Protein AF-A0A9J5Y3E9-F1 (afdb_monomer_lite)

Organism: Solanum commersonii (NCBI:txid4109)

Structure (mmCIF, N/CA/C/O backbone):
data_AF-A0A9J5Y3E9-F1
#
_entry.id   AF-A0A9J5Y3E9-F1
#
loop_
_atom_site.group_PDB
_atom_site.id
_atom_site.type_symbol
_atom_site.label_atom_id
_atom_site.label_alt_id
_atom_site.label_comp_id
_atom_site.label_asym_id
_atom_site.label_entity_id
_atom_site.label_seq_id
_atom_site.pdbx_PDB_ins_code
_atom_site.Cartn_x
_atom_site.Cartn_y
_atom_site.Cartn_z
_atom_site.occupancy
_atom_site.B_iso_or_equiv
_atom_site.auth_seq_id
_atom_site.auth_comp_id
_atom_site.auth_asym_id
_atom_site.auth_atom_id
_atom_site.pdbx_PDB_model_num
ATOM 1 N N . MET A 1 1 ? -0.914 9.204 -6.853 1.00 60.12 1 MET A N 1
ATOM 2 C CA . MET A 1 1 ? 0.527 9.067 -7.166 1.00 60.12 1 MET A CA 1
ATOM 3 C C . MET A 1 1 ? 0.768 8.217 -8.421 1.00 60.12 1 MET A C 1
ATOM 5 O O . MET A 1 1 ? 1.347 8.732 -9.367 1.00 60.12 1 MET A O 1
ATOM 9 N N . MET A 1 2 ? 0.215 6.999 -8.513 1.00 59.25 2 MET A N 1
ATOM 10 C CA . MET A 1 2 ? 0.400 6.094 -9.670 1.00 59.25 2 MET A CA 1
ATOM 11 C C . MET A 1 2 ? -0.067 6.649 -11.034 1.00 59.25 2 MET A C 1
ATOM 13 O O . MET A 1 2 ? 0.635 6.513 -12.031 1.00 59.25 2 MET A O 1
ATOM 17 N N . ARG A 1 3 ? -1.196 7.374 -11.088 1.00 61.47 3 ARG A N 1
ATOM 18 C CA . ARG A 1 3 ? -1.707 7.994 -12.334 1.00 61.47 3 ARG A CA 1
ATOM 19 C C . ARG A 1 3 ? -0.744 8.999 -12.984 1.00 61.47 3 ARG A C 1
ATOM 21 O O . ARG A 1 3 ? -0.713 9.116 -14.206 1.00 61.47 3 ARG A O 1
ATOM 28 N N . TYR A 1 4 ? 0.039 9.723 -12.185 1.00 67.50 4 TYR A N 1
ATOM 29 C CA . TYR A 1 4 ? 0.979 10.722 -12.700 1.00 67.50 4 TYR A CA 1
ATOM 30 C C . TYR A 1 4 ? 2.223 10.067 -13.310 1.00 67.50 4 TYR A C 1
ATOM 32 O O . TYR A 1 4 ? 2.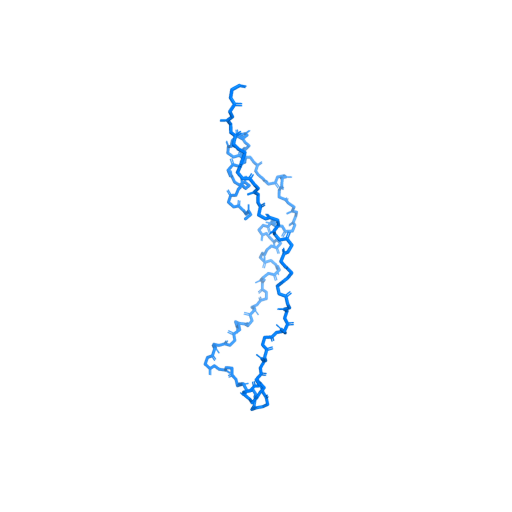713 10.534 -14.335 1.00 67.50 4 TYR A O 1
ATOM 40 N N . LEU A 1 5 ? 2.681 8.948 -12.741 1.00 69.25 5 LEU A N 1
ATOM 41 C CA . LEU A 1 5 ? 3.836 8.199 -13.241 1.00 69.25 5 LEU A CA 1
ATOM 42 C C . LEU A 1 5 ? 3.581 7.629 -14.642 1.00 69.25 5 LEU A C 1
ATOM 44 O O . LEU A 1 5 ? 4.391 7.844 -15.540 1.00 69.25 5 LEU A O 1
ATOM 48 N N . VAL A 1 6 ? 2.415 7.015 -14.873 1.00 73.81 6 VAL A N 1
ATOM 49 C CA . VAL A 1 6 ? 2.032 6.489 -16.200 1.00 73.81 6 VAL A CA 1
ATOM 50 C C . VAL A 1 6 ? 2.017 7.598 -17.258 1.00 73.81 6 VAL A C 1
ATOM 52 O O . VAL A 1 6 ? 2.508 7.422 -18.375 1.00 73.81 6 VAL A O 1
ATOM 55 N N . ARG A 1 7 ? 1.513 8.786 -16.898 1.00 79.56 7 ARG A N 1
ATOM 56 C CA . ARG A 1 7 ? 1.516 9.960 -17.783 1.00 79.56 7 ARG A CA 1
ATOM 57 C C . ARG A 1 7 ? 2.937 10.426 -18.117 1.00 79.56 7 ARG A C 1
ATOM 59 O O . ARG A 1 7 ? 3.196 10.802 -19.261 1.00 79.56 7 ARG A O 1
ATOM 66 N N . CYS A 1 8 ? 3.853 10.385 -17.151 1.00 75.25 8 CYS A N 1
ATOM 67 C CA . CYS A 1 8 ? 5.259 10.727 -17.360 1.00 75.25 8 CYS A CA 1
ATOM 68 C C . CYS A 1 8 ? 5.969 9.736 -18.295 1.00 75.25 8 CYS A C 1
ATOM 70 O O . CYS A 1 8 ? 6.678 10.179 -19.200 1.00 75.25 8 CYS A O 1
ATOM 72 N N . PHE A 1 9 ? 5.738 8.428 -18.139 1.00 77.06 9 PHE A N 1
ATOM 73 C CA . PHE A 1 9 ? 6.307 7.408 -19.030 1.00 77.06 9 PHE A CA 1
ATOM 74 C C . PHE A 1 9 ? 5.815 7.564 -20.472 1.00 77.06 9 PHE A C 1
ATOM 76 O O . PHE A 1 9 ? 6.623 7.561 -21.402 1.00 77.06 9 PHE A O 1
ATOM 83 N N . LYS A 1 10 ? 4.515 7.836 -20.655 1.00 78.25 10 LYS A N 1
ATOM 84 C CA . LYS A 1 10 ? 3.922 8.081 -21.978 1.00 78.25 10 LYS A CA 1
ATOM 85 C C . LYS A 1 10 ? 4.505 9.324 -22.660 1.00 78.25 10 LYS A C 1
ATOM 87 O O . LYS A 1 10 ? 4.770 9.293 -23.856 1.00 78.25 10 LYS A O 1
ATOM 92 N N . LYS A 1 11 ? 4.763 10.401 -21.906 1.00 85.81 11 LYS A N 1
ATOM 93 C CA . LYS A 1 11 ? 5.401 11.623 -22.434 1.00 85.81 11 LYS A CA 1
ATOM 94 C C . LYS A 1 11 ? 6.853 11.387 -22.871 1.00 85.81 11 LYS A C 1
ATOM 96 O O . LYS A 1 11 ? 7.303 12.020 -23.818 1.00 85.81 11 LYS A O 1
ATOM 101 N N . LYS A 1 12 ? 7.578 10.495 -22.191 1.00 83.31 12 LYS A N 1
ATOM 102 C CA . LYS A 1 12 ? 8.980 10.164 -22.499 1.00 83.31 12 LYS A CA 1
ATOM 103 C C . LYS A 1 12 ? 9.145 9.027 -23.518 1.00 83.31 12 LYS A C 1
ATOM 105 O O . LYS A 1 12 ? 10.275 8.653 -23.800 1.00 83.31 12 LYS A O 1
ATOM 110 N N . ASN A 1 13 ? 8.051 8.494 -24.076 1.00 82.38 13 ASN A N 1
ATOM 111 C CA . ASN A 1 13 ? 8.068 7.363 -25.018 1.00 82.38 13 ASN A CA 1
ATOM 112 C C . ASN A 1 13 ? 8.779 6.107 -24.473 1.00 82.38 13 ASN A C 1
ATOM 114 O O . ASN A 1 13 ? 9.314 5.289 -25.220 1.00 82.38 13 ASN A O 1
ATOM 118 N N . ILE A 1 14 ? 8.778 5.948 -23.150 1.00 81.06 14 ILE A N 1
ATOM 119 C CA . ILE A 1 14 ? 9.371 4.792 -22.486 1.00 81.06 14 ILE A CA 1
ATOM 120 C C . ILE A 1 14 ? 8.371 3.642 -22.613 1.00 81.06 14 ILE A C 1
ATOM 122 O O . ILE A 1 14 ? 7.282 3.698 -22.043 1.00 81.06 14 ILE A O 1
ATOM 126 N N . LYS A 1 15 ? 8.730 2.637 -23.416 1.00 78.44 15 LYS A N 1
ATOM 127 C CA . LYS A 1 15 ? 7.901 1.448 -23.668 1.00 78.44 15 LYS A CA 1
ATOM 128 C C . LYS A 1 15 ? 8.047 0.403 -22.568 1.00 78.44 15 LYS A C 1
ATOM 130 O O . LYS A 1 15 ? 7.077 -0.275 -22.254 1.00 78.44 15 LYS A O 1
ATOM 135 N N . ASP A 1 16 ? 9.241 0.309 -21.989 1.00 77.31 16 ASP A N 1
ATOM 136 C CA . ASP A 1 16 ? 9.518 -0.600 -20.890 1.00 77.31 16 ASP A CA 1
ATOM 137 C C . ASP A 1 16 ? 9.619 0.158 -19.567 1.00 77.31 16 ASP A C 1
ATOM 139 O O . ASP A 1 16 ? 10.527 0.956 -19.333 1.00 77.31 16 ASP A O 1
ATOM 143 N N . VAL A 1 17 ? 8.629 -0.079 -18.715 1.00 75.19 17 VAL A N 1
ATOM 144 C CA . VAL A 1 17 ? 8.506 0.543 -17.395 1.00 75.19 17 VAL A CA 1
ATOM 145 C C . VAL A 1 17 ? 9.141 -0.342 -16.315 1.00 75.19 17 VAL A C 1
ATOM 147 O O . VAL A 1 17 ? 9.459 0.163 -15.239 1.00 75.19 17 VAL A O 1
ATOM 150 N N . HIS A 1 18 ? 9.400 -1.627 -16.606 1.00 74.00 18 HIS A N 1
ATOM 151 C CA . HIS A 1 18 ? 9.963 -2.583 -15.647 1.00 74.00 18 HIS A CA 1
ATOM 152 C C . HIS A 1 18 ? 11.258 -2.117 -14.970 1.00 74.00 18 HIS A C 1
ATOM 154 O O . HIS A 1 18 ? 11.326 -2.241 -13.749 1.00 74.00 18 HIS A O 1
ATOM 160 N N . PRO A 1 19 ? 12.257 -1.539 -15.668 1.00 81.75 19 PRO A N 1
ATOM 161 C CA . PRO A 1 19 ? 13.504 -1.128 -15.018 1.00 81.75 19 PRO A CA 1
ATOM 162 C C . PRO A 1 19 ? 13.350 0.091 -14.096 1.00 81.75 19 PRO A C 1
ATOM 164 O O . PRO A 1 19 ? 14.251 0.389 -13.317 1.00 81.75 19 PRO A O 1
ATOM 167 N N . TYR A 1 20 ? 12.220 0.801 -14.160 1.00 76.88 20 TYR A N 1
ATOM 168 C CA . TYR A 1 20 ? 11.925 1.944 -13.291 1.00 76.88 20 TYR A CA 1
ATOM 169 C C . TYR A 1 20 ? 11.045 1.575 -12.091 1.00 76.88 20 TYR A C 1
ATOM 171 O O . TYR A 1 20 ? 10.884 2.382 -11.172 1.00 76.88 20 TYR A O 1
ATOM 179 N N . CYS A 1 21 ? 10.458 0.379 -12.096 1.00 78.12 21 CYS A N 1
ATOM 180 C CA . CYS A 1 21 ? 9.720 -0.156 -10.965 1.00 78.12 21 CYS A CA 1
ATOM 181 C C . CYS A 1 21 ? 10.705 -0.816 -9.995 1.00 78.12 21 CYS A C 1
ATOM 183 O O . CYS A 1 21 ? 11.420 -1.742 -10.364 1.00 78.12 21 CYS A O 1
ATOM 185 N N . SER A 1 22 ? 10.729 -0.350 -8.742 1.00 83.62 22 SER A N 1
ATOM 186 C CA . SER A 1 22 ? 11.439 -1.053 -7.667 1.00 83.62 22 SER A CA 1
ATOM 187 C C . SER A 1 22 ? 10.947 -2.498 -7.576 1.00 83.62 22 SER A C 1
ATOM 189 O O . SER A 1 22 ? 9.754 -2.750 -7.769 1.00 83.62 22 SER A O 1
ATOM 191 N N . ASP A 1 23 ? 11.849 -3.419 -7.231 1.00 85.25 23 ASP A N 1
ATOM 192 C CA . ASP A 1 23 ? 11.545 -4.843 -7.057 1.00 85.25 23 ASP A CA 1
ATOM 193 C C . ASP A 1 23 ? 10.333 -5.087 -6.150 1.00 85.25 23 ASP A C 1
ATOM 195 O O . ASP A 1 23 ? 9.550 -5.998 -6.403 1.00 85.25 23 ASP A O 1
ATOM 199 N N . TYR A 1 24 ? 10.121 -4.210 -5.163 1.00 82.56 24 TYR A N 1
ATOM 200 C CA . TYR A 1 24 ? 8.972 -4.240 -4.258 1.00 82.56 24 TYR A CA 1
ATOM 201 C C . TYR A 1 24 ? 7.611 -4.185 -4.975 1.00 82.56 24 TYR A C 1
ATOM 203 O O . TYR A 1 24 ? 6.647 -4.795 -4.525 1.00 82.56 24 TYR A O 1
ATOM 211 N N . TYR A 1 25 ? 7.517 -3.465 -6.096 1.00 83.06 25 TYR A N 1
ATOM 212 C CA . TYR A 1 25 ? 6.270 -3.293 -6.852 1.00 83.06 25 TYR A CA 1
ATOM 213 C C . TYR A 1 25 ? 6.143 -4.252 -8.043 1.00 83.06 25 TYR A C 1
ATOM 215 O O . TYR A 1 25 ? 5.233 -4.090 -8.859 1.00 83.06 25 TYR A O 1
ATOM 223 N N . LYS A 1 26 ? 7.044 -5.232 -8.185 1.00 85.75 26 LYS A N 1
ATOM 224 C CA . LYS A 1 26 ? 6.908 -6.270 -9.213 1.00 85.75 26 LYS A CA 1
ATOM 225 C C . LYS A 1 26 ? 5.715 -7.169 -8.897 1.00 85.75 26 LYS A C 1
ATOM 227 O O . LYS A 1 26 ? 5.375 -7.368 -7.734 1.00 85.75 26 LYS A O 1
ATOM 232 N N . HIS A 1 27 ? 5.103 -7.726 -9.942 1.00 83.75 27 HIS A N 1
ATOM 233 C CA . HIS A 1 27 ? 3.937 -8.599 -9.809 1.00 83.75 27 HIS A CA 1
ATOM 234 C C . HIS A 1 27 ? 4.192 -9.729 -8.803 1.00 83.75 27 HIS A C 1
ATOM 236 O O . HIS A 1 27 ? 3.435 -9.861 -7.853 1.00 83.75 27 HIS A O 1
ATOM 242 N N . ASP A 1 28 ? 5.312 -10.441 -8.930 1.00 88.25 28 ASP A N 1
ATOM 243 C CA . ASP A 1 28 ? 5.664 -11.554 -8.038 1.00 88.25 28 ASP A CA 1
ATOM 244 C C . ASP A 1 28 ? 5.786 -11.122 -6.568 1.00 88.25 28 ASP A C 1
ATOM 246 O O . ASP A 1 28 ? 5.320 -11.815 -5.667 1.00 88.25 28 ASP A O 1
ATOM 250 N N . ALA A 1 29 ? 6.366 -9.944 -6.313 1.00 87.81 29 ALA A N 1
ATO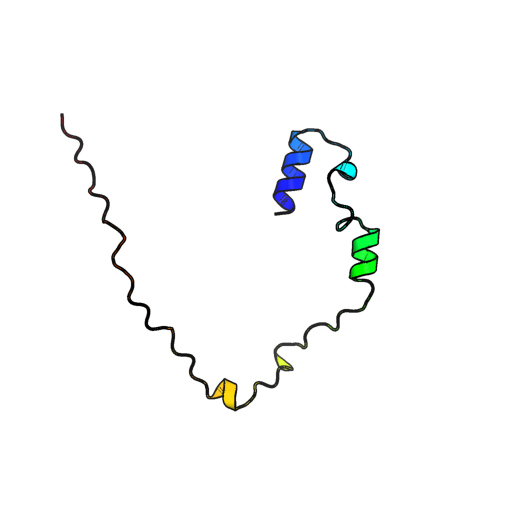M 251 C CA . ALA A 1 29 ? 6.498 -9.396 -4.966 1.00 87.81 29 ALA A CA 1
ATOM 252 C C . ALA A 1 29 ? 5.134 -9.022 -4.371 1.00 87.81 29 ALA A C 1
ATOM 254 O O . ALA A 1 29 ? 4.877 -9.315 -3.203 1.00 87.81 29 ALA A O 1
ATOM 255 N N . LEU A 1 30 ? 4.241 -8.429 -5.170 1.00 86.50 30 LEU A N 1
ATOM 256 C CA . LEU A 1 30 ? 2.870 -8.130 -4.753 1.00 86.50 30 LEU A CA 1
ATOM 257 C C . LEU A 1 30 ? 2.088 -9.419 -4.490 1.00 86.50 30 LEU A C 1
ATOM 259 O O . LEU A 1 30 ? 1.484 -9.547 -3.428 1.00 86.50 30 LEU A O 1
ATOM 263 N N . THR A 1 31 ? 2.140 -10.386 -5.408 1.00 88.88 31 THR A N 1
ATOM 264 C CA . THR A 1 31 ? 1.475 -11.682 -5.247 1.00 88.88 31 THR A CA 1
ATOM 265 C C . THR A 1 31 ? 1.934 -12.370 -3.973 1.00 88.88 31 THR A C 1
ATOM 267 O O . THR A 1 31 ? 1.085 -12.824 -3.226 1.00 88.88 31 THR A O 1
ATOM 270 N N . ASN A 1 32 ? 3.235 -12.380 -3.672 1.00 88.88 32 ASN A N 1
ATOM 271 C CA . ASN A 1 32 ? 3.757 -12.986 -2.446 1.00 88.88 32 ASN A CA 1
ATOM 272 C C . ASN A 1 32 ? 3.376 -12.200 -1.183 1.00 88.88 32 ASN A C 1
ATOM 274 O O . ASN A 1 32 ? 2.988 -12.799 -0.184 1.00 88.88 32 ASN A O 1
ATOM 278 N N . THR A 1 33 ? 3.455 -10.866 -1.220 1.00 87.00 33 THR A N 1
ATOM 279 C CA . THR A 1 33 ? 3.136 -10.008 -0.062 1.00 87.00 33 THR A CA 1
ATOM 280 C C . THR A 1 33 ? 1.660 -10.106 0.321 1.00 87.00 33 THR A C 1
ATOM 282 O O . THR A 1 33 ? 1.329 -10.114 1.503 1.00 87.00 33 THR A O 1
ATOM 285 N N . TYR A 1 34 ? 0.779 -10.212 -0.673 1.00 85.50 34 TYR A N 1
ATOM 286 C CA . TYR A 1 34 ? -0.666 -10.343 -0.488 1.00 85.50 34 TYR A CA 1
ATOM 287 C C . TYR A 1 34 ? -1.167 -11.782 -0.708 1.00 85.50 34 TYR A C 1
ATOM 289 O O . TYR A 1 34 ? -2.367 -11.984 -0.874 1.00 85.50 34 TYR A O 1
ATOM 297 N N . ALA A 1 35 ? -0.277 -12.786 -0.729 1.00 87.00 35 ALA A N 1
ATOM 298 C CA . ALA A 1 35 ? -0.666 -14.195 -0.872 1.00 87.00 35 ALA A CA 1
ATOM 299 C C . ALA A 1 35 ? -1.438 -14.687 0.352 1.00 87.00 35 ALA A C 1
ATOM 301 O O . ALA A 1 35 ? -2.288 -15.570 0.252 1.00 87.00 35 ALA A O 1
ATOM 302 N N . LEU A 1 36 ? -1.117 -14.120 1.516 1.00 86.12 36 LEU A N 1
ATOM 303 C CA . LEU A 1 36 ? -1.862 -14.378 2.729 1.00 86.12 36 LEU A CA 1
ATOM 304 C C . LEU A 1 36 ? -3.228 -13.696 2.616 1.00 86.12 36 LEU A C 1
ATOM 306 O O . LEU A 1 36 ? -3.275 -12.494 2.332 1.00 86.12 36 LEU A O 1
ATOM 310 N N . PRO A 1 37 ? -4.331 -14.430 2.848 1.00 76.31 37 PRO A N 1
ATOM 311 C CA . PRO A 1 37 ? -5.635 -13.810 2.937 1.00 76.31 37 PRO A CA 1
ATOM 312 C C . PRO A 1 37 ? -5.592 -12.827 4.102 1.00 76.31 37 PRO A C 1
ATOM 314 O O . PRO A 1 37 ? -5.461 -13.209 5.263 1.00 76.31 37 PRO A O 1
ATOM 317 N N . ILE A 1 38 ? -5.655 -11.541 3.778 1.00 79.50 38 ILE A N 1
ATOM 318 C CA . ILE A 1 38 ? -5.949 -10.522 4.771 1.00 79.50 38 ILE A CA 1
ATOM 319 C C . ILE A 1 38 ? -7.403 -10.767 5.140 1.00 79.50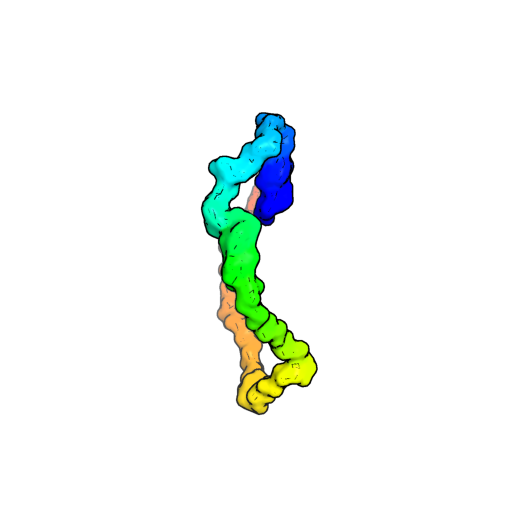 38 ILE A C 1
ATOM 321 O O . ILE A 1 38 ? -8.275 -10.642 4.276 1.00 79.50 38 ILE A O 1
ATOM 325 N N . GLU A 1 39 ? -7.658 -11.156 6.389 1.00 79.56 39 GLU A N 1
ATOM 326 C CA . GLU A 1 39 ? -9.023 -11.154 6.898 1.00 79.56 39 GLU A CA 1
ATOM 327 C C . GLU A 1 39 ? -9.585 -9.753 6.659 1.00 79.56 39 GLU A C 1
ATOM 329 O O . GLU A 1 39 ? -8.994 -8.767 7.126 1.00 79.56 39 GLU A O 1
ATOM 334 N N . PRO A 1 40 ? -10.655 -9.626 5.854 1.00 78.25 40 PRO A N 1
ATOM 335 C CA . PRO A 1 40 ? -11.243 -8.328 5.629 1.00 78.25 40 PRO A CA 1
ATOM 336 C C . PRO A 1 40 ? -11.634 -7.780 6.992 1.00 78.25 40 PRO A C 1
ATOM 338 O O . PRO A 1 40 ? -12.167 -8.499 7.838 1.00 78.25 40 PRO A O 1
ATOM 341 N N . MET A 1 41 ? -11.336 -6.502 7.208 1.00 77.81 41 MET A N 1
ATOM 342 C CA . MET A 1 41 ? -11.818 -5.814 8.390 1.00 77.81 41 MET A CA 1
ATOM 343 C C . MET A 1 41 ? -13.326 -6.055 8.479 1.00 77.81 41 MET A C 1
ATOM 345 O O . MET A 1 41 ? -14.029 -5.864 7.483 1.00 77.81 41 MET A O 1
ATOM 349 N N . LEU A 1 42 ? -13.773 -6.525 9.645 1.00 80.44 42 LEU A N 1
ATOM 350 C CA . LEU A 1 42 ? -15.178 -6.783 9.944 1.00 80.44 42 LEU A CA 1
ATOM 351 C C . LEU A 1 42 ? -16.049 -5.611 9.476 1.00 80.44 42 LEU A C 1
ATOM 353 O O . LEU A 1 42 ? -15.588 -4.459 9.491 1.00 80.44 42 LEU A O 1
ATOM 357 N N . ASP A 1 43 ? -17.280 -5.890 9.041 1.00 81.44 43 ASP A N 1
ATOM 358 C CA . ASP A 1 43 ? -18.162 -4.816 8.593 1.00 81.44 43 ASP A CA 1
ATOM 359 C C . ASP A 1 43 ? -18.406 -3.849 9.757 1.00 81.44 43 ASP A C 1
ATOM 361 O O . ASP A 1 43 ? -18.309 -4.212 10.931 1.00 81.44 43 ASP A O 1
ATOM 365 N N . LYS A 1 44 ? -18.713 -2.589 9.456 1.00 78.75 44 LYS A N 1
ATOM 366 C CA . LYS A 1 44 ? -18.947 -1.574 10.494 1.00 78.75 44 LYS A CA 1
ATOM 367 C C . LYS A 1 44 ? -20.082 -1.973 11.439 1.00 78.75 44 LYS A C 1
ATOM 369 O O . LYS A 1 44 ? -20.107 -1.499 12.569 1.00 78.75 44 LYS A O 1
ATOM 374 N N . SER A 1 45 ? -21.012 -2.815 10.978 1.00 80.75 45 SER A N 1
ATOM 375 C CA . SER A 1 45 ? -22.077 -3.409 11.793 1.00 80.75 45 SER A CA 1
ATOM 376 C C . SER A 1 45 ? -21.565 -4.373 12.859 1.00 80.75 45 SER A C 1
ATOM 378 O O . SER A 1 45 ? -22.200 -4.517 13.898 1.00 80.75 45 SER A O 1
ATOM 380 N N . ASP A 1 46 ? -20.428 -5.015 12.609 1.00 82.88 46 ASP A N 1
ATOM 381 C CA . ASP A 1 46 ? -19.849 -6.048 13.468 1.00 82.88 46 ASP A CA 1
ATOM 382 C C . ASP A 1 46 ? -18.888 -5.442 14.504 1.00 82.88 46 ASP A C 1
ATOM 384 O O . ASP A 1 46 ? -18.315 -6.144 15.340 1.00 82.88 46 ASP A O 1
ATOM 388 N N . TRP A 1 47 ? -18.682 -4.123 14.457 1.00 83.56 47 TRP A N 1
ATOM 389 C CA . TRP A 1 47 ? -17.833 -3.412 15.400 1.00 83.56 47 TRP A CA 1
ATOM 390 C C . TRP A 1 47 ? -18.592 -3.211 16.707 1.00 83.56 47 TRP A C 1
ATOM 392 O O . TRP A 1 47 ? -19.417 -2.308 16.842 1.00 83.56 47 TRP A O 1
ATOM 402 N N . ILE A 1 48 ? -18.280 -4.041 17.699 1.00 80.81 48 ILE A N 1
ATOM 403 C CA . ILE A 1 48 ? -18.743 -3.831 19.069 1.00 80.81 48 ILE A CA 1
ATOM 404 C C . ILE A 1 48 ? -17.958 -2.642 19.634 1.00 80.81 48 ILE A C 1
ATOM 406 O O . ILE A 1 48 ? -16.814 -2.781 20.069 1.00 80.81 48 ILE A O 1
ATOM 410 N N . ALA A 1 49 ? -18.552 -1.449 19.590 1.00 77.31 49 ALA A N 1
ATOM 411 C CA . ALA A 1 49 ? -18.013 -0.302 20.305 1.00 77.31 49 ALA A CA 1
ATOM 412 C C . ALA A 1 49 ? -18.095 -0.587 21.811 1.00 77.31 49 ALA A C 1
ATOM 414 O O . ALA A 1 49 ? -19.163 -0.922 22.324 1.00 77.31 49 ALA A O 1
ATOM 415 N N . LEU A 1 50 ? -16.968 -0.474 22.521 1.00 83.75 50 LEU A N 1
ATOM 416 C CA . LEU A 1 50 ? -16.976 -0.565 23.977 1.00 83.75 50 LEU A CA 1
ATOM 417 C C . LEU A 1 50 ? -17.827 0.586 24.528 1.00 83.75 50 LEU A C 1
ATOM 419 O O . LEU A 1 50 ? -17.706 1.719 24.062 1.00 83.75 50 LEU A O 1
ATOM 423 N N . GLU A 1 51 ? -18.648 0.312 25.536 1.00 77.94 51 GLU A N 1
ATOM 424 C CA . GLU A 1 51 ? -19.544 1.302 26.150 1.00 77.94 51 GLU A CA 1
ATOM 425 C C . GLU A 1 51 ? -18.780 2.550 26.631 1.00 77.94 51 GLU A C 1
ATOM 427 O O . GLU A 1 51 ? -19.244 3.675 26.465 1.00 77.94 51 GLU A O 1
ATOM 432 N N . SER A 1 52 ? -17.527 2.370 27.064 1.00 74.81 52 SER A N 1
ATOM 433 C CA . SER A 1 52 ? -16.621 3.462 27.431 1.00 74.81 52 SER A CA 1
ATOM 434 C C . SER A 1 52 ? -16.269 4.406 26.275 1.00 74.81 52 SER A C 1
ATOM 436 O O . SER A 1 52 ? -16.049 5.586 26.508 1.00 74.81 52 SER A O 1
ATOM 438 N N . VAL A 1 53 ? -16.197 3.908 25.035 1.00 75.88 53 VAL A N 1
ATOM 439 C CA . VAL A 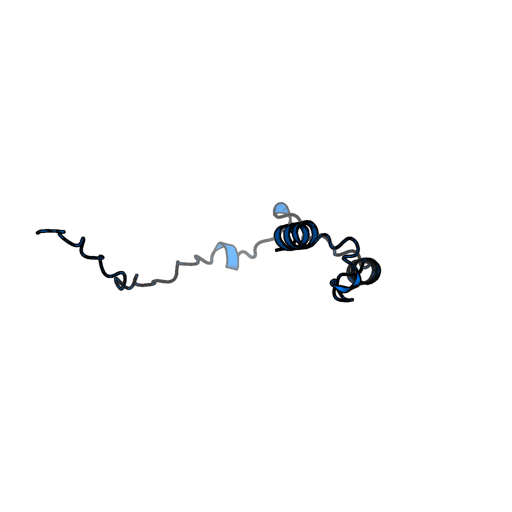1 53 ? -15.922 4.717 23.831 1.00 75.88 53 VAL A CA 1
ATOM 440 C C . VAL A 1 53 ? -17.184 5.450 23.374 1.00 75.88 53 VAL A C 1
ATOM 442 O O . VAL A 1 53 ? -17.095 6.541 22.819 1.00 75.88 53 VAL A O 1
ATOM 445 N N . LEU A 1 54 ? -18.362 4.867 23.614 1.00 76.56 54 LEU A N 1
ATOM 446 C CA . LEU A 1 54 ? -19.644 5.513 23.324 1.00 76.56 54 LEU A CA 1
ATOM 447 C C . LEU A 1 54 ? -19.934 6.668 24.292 1.00 76.56 54 LEU A C 1
ATOM 449 O O . LEU A 1 54 ? -20.525 7.667 23.886 1.00 76.56 54 LEU A O 1
ATOM 453 N N . GLU A 1 55 ? -19.508 6.540 25.550 1.00 79.94 55 GLU A N 1
ATOM 454 C CA . GLU A 1 55 ? -19.648 7.583 26.571 1.00 79.94 55 GLU A CA 1
ATOM 455 C C . GLU A 1 55 ? -18.547 8.660 26.482 1.00 79.94 55 GLU A C 1
ATOM 457 O O . GLU A 1 55 ? -18.728 9.790 26.947 1.00 79.94 55 GLU A O 1
ATOM 462 N N . GLU A 1 56 ? -17.415 8.358 25.836 1.00 80.75 56 GLU A N 1
ATOM 463 C CA . GLU A 1 56 ? -16.322 9.311 25.646 1.00 80.75 56 GLU A CA 1
ATOM 464 C C . GLU A 1 56 ? -16.704 10.417 24.647 1.00 80.75 56 GLU A C 1
ATOM 466 O O . GLU A 1 56 ? -16.567 10.309 23.426 1.00 80.75 56 GLU A O 1
ATOM 471 N N . VAL A 1 57 ? -17.144 11.555 25.181 1.00 78.56 57 VAL A N 1
ATOM 472 C CA . VAL A 1 57 ? -17.348 12.774 24.396 1.00 78.56 57 VAL A CA 1
ATOM 473 C C . VAL A 1 57 ? -15.984 13.373 24.043 1.00 78.56 57 VAL A C 1
ATOM 475 O O . VAL A 1 57 ? -15.410 14.156 24.805 1.00 78.56 57 VAL A O 1
ATOM 478 N N . VAL A 1 58 ? -15.472 13.040 22.855 1.00 83.56 58 VAL A N 1
ATOM 479 C CA . VAL A 1 58 ? -14.264 13.666 22.296 1.00 83.56 58 VAL A CA 1
ATOM 480 C C . VAL A 1 58 ? -14.570 15.126 21.972 1.00 83.56 58 VAL A C 1
ATOM 482 O O . VAL A 1 58 ? -15.051 15.477 20.891 1.00 83.56 58 VAL A O 1
ATOM 485 N N . LEU A 1 59 ? -14.296 16.012 22.929 1.00 83.12 59 LEU A N 1
ATOM 486 C CA . LEU A 1 59 ? -14.358 17.441 22.675 1.00 83.12 59 LEU A CA 1
ATOM 487 C C . LEU A 1 59 ? -13.267 17.809 21.666 1.00 83.12 59 LEU A C 1
ATOM 489 O O . LEU A 1 59 ? -12.116 17.387 21.821 1.00 83.12 59 LEU A O 1
ATOM 493 N N . PRO A 1 60 ? -13.582 18.628 20.648 1.00 83.06 60 PRO A N 1
ATOM 494 C CA . PRO A 1 60 ? -12.553 19.124 19.759 1.00 83.06 60 PRO A CA 1
ATOM 495 C C . PRO A 1 60 ? -11.492 19.847 20.596 1.00 83.06 60 PRO A C 1
ATOM 497 O O . PRO A 1 60 ? -11.837 20.570 21.544 1.00 83.06 60 PRO A O 1
ATOM 500 N N . PRO A 1 61 ? -10.201 19.692 20.258 1.00 81.31 61 PRO A N 1
ATOM 501 C CA . PRO A 1 61 ? -9.159 20.441 20.930 1.00 81.31 61 PRO A CA 1
ATOM 502 C C . PRO A 1 61 ? -9.514 21.924 20.859 1.00 81.31 61 PRO A C 1
ATOM 504 O O . PRO A 1 61 ? -9.891 22.436 19.802 1.00 81.31 61 PRO A O 1
ATOM 507 N N . ARG A 1 62 ? -9.413 22.624 21.994 1.00 76.19 62 ARG A N 1
ATOM 508 C CA . ARG A 1 62 ? -9.654 24.070 22.078 1.00 76.19 62 ARG A CA 1
ATOM 509 C C . ARG A 1 62 ? -8.503 24.818 21.401 1.00 76.19 62 ARG A C 1
ATOM 511 O O . ARG A 1 62 ? -7.714 25.494 22.058 1.00 76.19 62 ARG A O 1
ATOM 518 N N . TYR A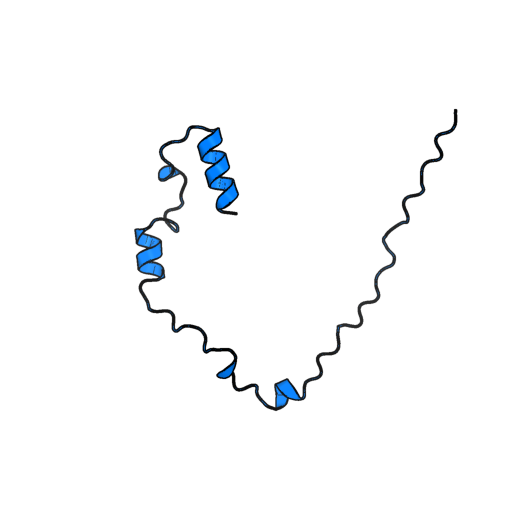 1 63 ? -8.362 24.678 20.087 1.00 74.38 63 TYR A N 1
ATOM 519 C CA . TYR A 1 63 ? -7.382 25.440 19.334 1.00 74.38 63 TYR A CA 1
ATOM 520 C C . TYR A 1 63 ? -7.890 26.878 19.207 1.00 74.38 63 TYR A C 1
ATOM 522 O O . TYR A 1 63 ? -8.942 27.156 18.629 1.00 74.38 63 TYR A O 1
ATOM 530 N N . LYS A 1 64 ? -7.134 27.833 19.752 1.00 75.06 64 LYS A N 1
ATOM 531 C CA . LYS A 1 64 ? -7.310 29.234 19.372 1.00 75.06 64 LYS A CA 1
ATOM 532 C C . LYS A 1 64 ? -6.817 29.345 17.931 1.00 75.06 64 LYS A C 1
ATOM 534 O O . LYS A 1 64 ? -5.642 29.093 17.677 1.00 75.06 64 LYS A O 1
ATOM 539 N N . LYS A 1 65 ? -7.691 29.701 16.980 1.00 73.44 65 LYS A N 1
ATOM 540 C CA . LYS A 1 65 ? -7.240 30.110 15.640 1.00 73.44 65 LYS A CA 1
ATOM 541 C C . LYS A 1 65 ? -6.285 31.282 15.838 1.00 73.44 65 LYS A C 1
ATOM 543 O O . LYS A 1 65 ? -6.710 32.362 16.242 1.00 73.44 65 LYS A O 1
ATOM 548 N N . ASN A 1 66 ? -4.999 31.073 15.585 1.00 68.00 66 ASN A N 1
ATOM 549 C CA . ASN A 1 66 ? -4.063 32.175 15.486 1.00 68.00 66 ASN A CA 1
ATOM 550 C C . ASN A 1 66 ? -4.519 33.044 14.306 1.00 68.00 66 ASN A C 1
ATOM 552 O O . ASN A 1 66 ? -4.572 32.598 13.162 1.00 68.00 66 ASN A O 1
ATOM 556 N N . ALA A 1 67 ? -4.869 34.302 14.574 1.00 62.38 67 ALA A N 1
ATOM 557 C CA . ALA A 1 67 ? -5.238 35.291 13.559 1.00 62.38 67 ALA A CA 1
ATOM 558 C C . ALA A 1 67 ? -4.026 35.728 12.701 1.00 62.38 67 ALA A C 1
ATOM 560 O O . ALA A 1 67 ? -3.956 36.856 12.230 1.00 62.38 67 ALA A O 1
ATOM 561 N N . TRP A 1 68 ? -3.058 34.829 12.498 1.00 54.88 68 TRP A N 1
ATOM 562 C CA . TRP A 1 68 ? -1.791 35.068 11.810 1.00 54.88 68 TRP A CA 1
ATOM 563 C C . TRP A 1 68 ? -1.956 35.261 10.298 1.00 54.88 68 TRP A C 1
ATOM 565 O O . TRP A 1 68 ? -1.017 35.645 9.606 1.00 54.88 68 TRP A O 1
ATOM 575 N N . LYS A 1 69 ? -3.154 35.034 9.744 1.00 65.00 69 LYS A N 1
ATOM 576 C CA . LYS A 1 69 ? -3.434 35.481 8.380 1.00 65.00 69 LYS A CA 1
ATOM 577 C C . LYS A 1 69 ? -3.490 37.007 8.367 1.00 65.00 69 LYS A C 1
ATOM 579 O O . LYS A 1 69 ? -4.538 37.599 8.614 1.00 65.00 69 LYS A O 1
ATOM 584 N N . ALA A 1 70 ? -2.358 37.630 8.048 1.00 66.19 70 ALA A N 1
ATOM 585 C CA . ALA A 1 70 ? -2.310 39.026 7.655 1.00 66.19 70 ALA A CA 1
ATOM 586 C C . ALA A 1 70 ? -3.315 39.238 6.513 1.00 66.19 70 ALA A C 1
ATOM 588 O O . ALA A 1 70 ? -3.256 38.562 5.482 1.00 66.19 70 ALA A O 1
ATOM 589 N N . LYS A 1 71 ? -4.259 40.164 6.706 1.00 66.69 71 LYS A N 1
ATOM 590 C CA . LYS A 1 71 ? -5.068 40.690 5.607 1.00 66.69 71 LYS A CA 1
ATOM 591 C C . LYS A 1 71 ? -4.079 41.309 4.617 1.00 66.69 71 LYS A C 1
ATOM 593 O O . LYS A 1 71 ? -3.428 42.293 4.963 1.00 66.69 71 LYS A O 1
ATOM 598 N N . LYS A 1 72 ? -3.907 40.713 3.430 1.00 66.69 72 LYS A N 1
ATOM 599 C CA . LYS A 1 72 ? -3.190 41.383 2.336 1.00 66.69 72 LYS A CA 1
ATOM 600 C C . LYS A 1 72 ? -3.879 42.732 2.137 1.00 66.69 72 LYS A C 1
ATOM 602 O O . LYS A 1 72 ? -5.085 42.757 1.910 1.00 66.69 72 LYS A O 1
ATOM 607 N N . LYS A 1 73 ? -3.136 43.827 2.300 1.00 65.38 73 LYS A N 1
ATOM 608 C CA . LYS A 1 73 ? -3.608 45.140 1.868 1.00 65.38 73 LYS A CA 1
ATOM 609 C C . LYS A 1 73 ? -3.707 45.081 0.349 1.00 65.38 73 LYS A C 1
ATOM 611 O O . LYS A 1 73 ? -2.777 44.620 -0.308 1.00 65.38 73 LYS A O 1
ATOM 616 N N . GLU A 1 74 ? -4.864 45.449 -0.168 1.00 65.56 74 GLU A N 1
ATOM 617 C CA . GLU A 1 74 ? -5.073 45.677 -1.588 1.00 65.56 74 GLU A CA 1
ATOM 618 C C . GLU A 1 74 ? -4.190 46.872 -1.973 1.00 65.56 74 GLU A C 1
ATOM 620 O O . GLU A 1 74 ? -4.290 47.935 -1.362 1.00 65.56 74 GLU A O 1
ATOM 625 N N . GLU A 1 75 ? -3.228 46.664 -2.875 1.00 61.41 75 GLU A N 1
ATOM 626 C CA . GLU A 1 75 ? -2.393 47.748 -3.393 1.00 61.41 75 GLU A CA 1
ATOM 627 C C . GLU A 1 75 ? -3.277 48.686 -4.219 1.00 61.41 75 GLU A C 1
ATOM 629 O O . GLU A 1 75 ? -3.719 48.343 -5.317 1.00 61.41 75 GLU A O 1
ATOM 634 N N . GLU A 1 76 ? -3.522 49.885 -3.690 1.00 58.28 76 GLU A N 1
ATOM 635 C CA . GLU A 1 76 ? -4.042 51.011 -4.459 1.00 58.28 76 GLU A CA 1
ATOM 636 C C . GLU A 1 76 ? -3.011 51.386 -5.527 1.00 58.28 76 GLU A C 1
ATOM 638 O O . GLU A 1 76 ? -2.028 52.090 -5.290 1.00 58.28 76 GLU A O 1
ATOM 643 N N . LYS A 1 77 ? -3.229 50.879 -6.739 1.00 50.19 77 LYS A N 1
ATOM 644 C CA . LYS A 1 77 ? -2.519 51.324 -7.931 1.00 50.19 77 LYS A CA 1
ATOM 645 C C . LYS A 1 77 ? -2.948 52.760 -8.234 1.00 50.19 77 LYS A C 1
ATOM 647 O O . LYS A 1 77 ? -4.036 52.972 -8.766 1.00 50.19 77 LYS A O 1
ATOM 652 N N . SER A 1 78 ? -2.096 53.741 -7.942 1.00 48.41 78 SER A N 1
ATOM 653 C CA . SER A 1 78 ? -2.297 55.115 -8.412 1.00 48.41 78 SER A CA 1
ATOM 654 C C . SER A 1 78 ? -0.994 55.767 -8.898 1.00 48.41 78 SER A C 1
ATOM 656 O O . SER A 1 78 ? -0.039 55.886 -8.144 1.00 48.41 78 SER A O 1
ATOM 658 N N . ARG A 1 79 ? -1.048 56.137 -10.189 1.00 42.47 79 ARG A N 1
ATOM 659 C CA . ARG A 1 79 ? -0.246 57.075 -11.002 1.00 42.47 79 ARG A CA 1
ATOM 660 C C . ARG A 1 79 ? 1.278 56.980 -11.045 1.00 42.47 79 ARG A C 1
ATOM 662 O O . ARG A 1 79 ? 1.947 57.415 -10.091 1.00 42.47 79 ARG A O 1
#

pLDDT: mean 75.99, std 9.84, range [42.47, 88.88]

Sequence (79 aa):
MMRYLVRCFKKKNIKDVHPYCSDYYKHDALTNTYALPIEPMLDKSDWIALESVLEEVVLPPRYKKNAWKAKKKEEEKSR

Radius of gyration: 26.17 Å; chains: 1; bounding box: 36×72×52 Å

Foldseek 3Di:
DVVVVVVVCVVVVPPDCVVVDDPCPDPVNVCVVPVDPDPPDDDPVPDPDDVVNVPDPPDDPPDDPDPPPDDPPDDPDDD

Secondary structure (DSSP, 8-state):
-HHHHHHHHHHTT----GGGS-GGGSHHHHHHHT-S--PPP--GGG----HHHHH---PPP----------PPP-----

=== Feature glossary ===
Feature key, reading from the visual/contextual features back to the raw sequence:

Rendered structure images. Structure images are PyMOL renders from six orthogonal camera directions. Cartoon representation draws helices as coils and strands as arrows; sticks shows the backbone as bonds; surface shows the solvent-excluded envelope. Rainbow coloring maps sequence position to hue (blue→red, N→C); chain coloring assigns a distinct color per polypeptide.

Contact-map, Ramachandran, and PAE plots. Three diagnostic plots accompany the record. The Cα contact map visualizes the tertiary structure as a 2D adjacency matrix (8 Å cutoff, sequence-local contacts suppressed). The Ramachandran plot shows the distribution of backbone (φ, ψ) torsions, with points in the α and β basins reflecting secondary structure content. The PAE plot shows AlphaFold's inter-residue confidence as a color matrix.

InterPro / GO / CATH / organism. The annotation block draws on four external resources. InterPro: which protein families and domains the sequence belongs to. GO: standardized terms for what the protein does, what process it participates in, and where in the cell it acts. CATH: which structural fold it has in the CATH hierarchy. Organism: the species of origin.

Nearest PDB structures. Structural nearest neighbors (via Foldseek easy-search vs the PDB). Reported per hit: target PDB id, E-value, and alignment TM-score. A TM-score above ~0.5 is the conventional threshold for 'same fold'.

Predicted aligned error. Predicted aligned error is AlphaFold's pairwise confidence. Unlike pLDDT (per-residue), PAE is per-residue-pair and captures whether two parts of the structure are correctly placed relative to each other. Units are ångströms of expected positional error.

Solvent-accessible surface area. SASA measures how much of the protein is reachable by solvent. It is computed by rolling a water-sized probe over the atomic surface and summing the exposed area (Å²). Per-residue SASA distinguishes core (buried, low SASA) from surface (exposed, high SASA) residues; total SASA is a whole-molecule size measure.

B-factor. Crystallographic B-factors measure how much each atom's electron density is smeared out, in Å². They rise in mobile loops and surface residues and fall in the buried interior. In AlphaFold models this column is repurposed to hold pLDDT instead.

pLDDT. For AlphaFold models, the B-factor field carries pLDDT — the model's own estimate of local accuracy on a 0–100 scale. Regions with pLDDT<50 should be treated as essentially unmodeled; they often correspond to intrinsically disordered segments.

Backbone torsions (φ/ψ). φ (phi) and ψ (psi) are the two rotatable backbone dihedrals per residue: φ is the C(i-1)–N–Cα–C torsion, ψ is the N–Cα–C–N(i+1) torsion, both in degrees on (−180°, 180°]. α-helical residues cluster near (−60°, −45°); β-strand residues near (−120°, +130°). A Ramachandran plot is simply a scatter of (φ, ψ) for every residue.

Radius of gyration, Cα contacts, bounding box. Radius of gyration (Rg) is the root-mean-square distance of Cα atoms from their centroid — a single number for overall size and compactness. A globular domain of N residues has Rg ≈ 2.2·N^0.38 Å; an extended or disordered chain has a much larger Rg. The Cα contact count is the number of residue pairs whose Cα atoms are within 8 Å and are more than four positions apart in sequence — a standard proxy for tertiary packing density. The bounding box is the smallest axis-aligned box enclosing all Cα atoms.

Secondary structure (3-state, P-SEA). Three-state secondary structure (P-SEA) collapses the eight DSSP classes into helix (a), strand (b), and coil (c). P-SEA assigns these from Cα geometry alone — distances and angles — without requiring backbone oxygens, so it works on any Cα trace.

Secondary structure (8-state, DSSP). Secondary structure is the local, repeating backbone conformation. DSSP classifies it into eight states by reading the hydrogen-bond network: three helix types (H, G, I), two β types (E, B), two non-regular types (T, S), and unstructured coil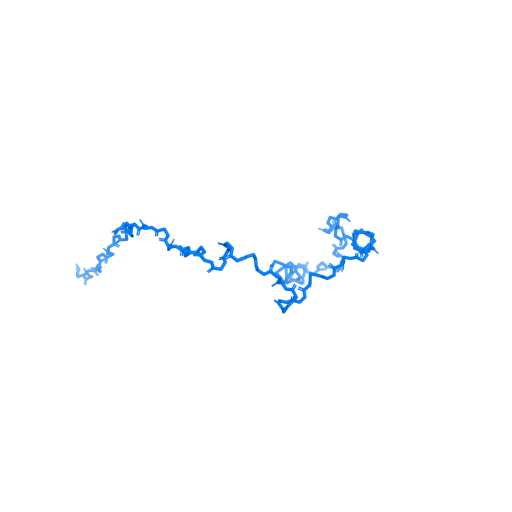 (-).

Foldseek 3Di. The Foldseek 3Di string encodes local tertiary geometry as a 20-letter alphabet — one character per residue — derived from the relative positions of nearby Cα atoms. Unlike the amino-acid sequence, 3Di is a direct function of the 3D structure, so two proteins with the same fold have similar 3Di strings even at low sequence identity.

mmCIF coordinates. Structure coordinates are given as an mmCIF _atom_site loop: one row per atom with element, residue name, chain id, sequence number, and x/y/z position in Å. Only the four main-chain atoms per residue are included here; side chains are omitted to keep the record compact.

Sequence. This is the polypeptide sequence — one letter per residue, N-terminus first. Length ranges from a few dozen residues for small domains to over a thousand for large multi-domain proteins.